Protein AF-A0A821SBN0-F1 (afdb_monomer_lite)

Radius of gyration: 16.34 Å; chains: 1; bounding box: 34×28×43 Å

pLDDT: mean 93.81, std 5.96, range [61.94, 98.31]

Foldseek 3Di:
DDWDADLVVRDIDADDDPDDCRVPCVPDVNQAVSVQSVCVVVVHHRDQWDWDWDADPVRDIDIDIDDDDD

Organism: NCBI:txid392032

Structure (mmCIF, N/CA/C/O backbone):
data_AF-A0A821SBN0-F1
#
_entry.id   AF-A0A821SBN0-F1
#
loop_
_atom_site.group_PDB
_atom_site.id
_atom_site.type_symbol
_atom_site.label_atom_id
_atom_site.label_alt_id
_atom_site.label_comp_id
_atom_site.label_asym_id
_atom_site.label_entity_id
_atom_site.label_seq_id
_atom_site.pdbx_PDB_ins_code
_atom_site.Cartn_x
_atom_site.Cartn_y
_atom_site.Cartn_z
_atom_site.occupancy
_atom_site.B_iso_or_equiv
_atom_site.auth_seq_id
_atom_site.auth_comp_id
_atom_site.auth_asym_id
_atom_site.auth_atom_id
_atom_site.pdbx_PDB_model_num
ATOM 1 N N . THR A 1 1 ? 13.644 12.239 -16.974 1.00 86.75 1 THR A N 1
ATOM 2 C CA . THR A 1 1 ? 13.341 11.223 -15.946 1.00 86.75 1 THR A CA 1
ATOM 3 C C . THR A 1 1 ? 12.418 10.176 -16.517 1.00 86.75 1 THR A C 1
ATOM 5 O O . THR A 1 1 ? 11.413 10.555 -17.101 1.00 86.75 1 THR A O 1
ATOM 8 N N . LEU A 1 2 ? 12.737 8.894 -16.347 1.00 93.38 2 LEU A N 1
ATOM 9 C CA . LEU A 1 2 ? 11.911 7.758 -16.756 1.00 93.38 2 LEU A CA 1
ATOM 10 C C . LEU A 1 2 ? 11.570 6.919 -15.521 1.00 93.38 2 LEU A C 1
ATOM 12 O O . LEU A 1 2 ? 12.475 6.556 -14.779 1.00 93.38 2 LEU A O 1
ATOM 16 N N . VAL A 1 3 ? 10.289 6.603 -15.315 1.00 94.44 3 VAL A N 1
ATOM 17 C CA . VAL A 1 3 ? 9.834 5.632 -14.305 1.00 94.44 3 VAL A CA 1
ATOM 18 C C . VAL A 1 3 ? 8.800 4.718 -14.959 1.00 94.44 3 VAL A C 1
ATOM 20 O O . VAL A 1 3 ? 7.677 5.142 -15.222 1.00 94.44 3 VAL A O 1
ATOM 23 N N . THR A 1 4 ? 9.185 3.482 -15.259 1.00 95.88 4 THR A N 1
ATOM 24 C CA . THR A 1 4 ? 8.370 2.478 -15.961 1.00 95.88 4 THR A CA 1
ATOM 25 C C . THR A 1 4 ? 8.114 1.268 -15.067 1.00 95.88 4 THR A C 1
ATOM 27 O O . THR A 1 4 ? 8.937 0.930 -14.217 1.00 95.88 4 THR A O 1
ATOM 30 N N . HIS A 1 5 ? 6.960 0.628 -15.257 1.00 96.44 5 HIS A N 1
ATOM 31 C CA . HIS A 1 5 ? 6.506 -0.533 -14.495 1.00 96.44 5 HIS A CA 1
ATOM 32 C C . HIS A 1 5 ? 6.117 -1.631 -15.488 1.00 96.44 5 HIS A C 1
ATOM 34 O O . HIS A 1 5 ? 5.366 -1.344 -16.418 1.00 96.44 5 HIS A O 1
ATOM 40 N N . PHE A 1 6 ? 6.594 -2.854 -15.264 1.00 96.81 6 PHE A N 1
ATOM 41 C CA . PHE A 1 6 ? 6.287 -4.051 -16.053 1.00 96.81 6 PHE A CA 1
ATOM 42 C C . PHE A 1 6 ? 5.586 -5.074 -15.144 1.00 96.81 6 PHE A C 1
ATOM 44 O O . PHE A 1 6 ? 6.256 -5.889 -14.498 1.00 96.81 6 PHE A O 1
ATOM 51 N N . PRO A 1 7 ? 4.249 -5.001 -14.993 1.00 94.19 7 PRO A N 1
ATOM 52 C CA . PRO A 1 7 ? 3.502 -5.824 -14.040 1.00 94.19 7 PRO A CA 1
ATOM 53 C C . PRO A 1 7 ? 3.589 -7.331 -14.285 1.00 94.19 7 PRO A C 1
ATOM 55 O O . PRO A 1 7 ? 3.491 -8.116 -13.344 1.00 94.19 7 PRO A O 1
ATOM 58 N N . GLU A 1 8 ? 3.764 -7.741 -15.536 1.00 94.31 8 GLU A N 1
ATOM 59 C CA . GLU A 1 8 ? 3.937 -9.128 -15.966 1.00 94.31 8 GLU A CA 1
ATOM 60 C C . GLU A 1 8 ? 5.291 -9.714 -15.548 1.00 94.31 8 GLU A C 1
ATOM 62 O O . GLU A 1 8 ? 5.396 -10.921 -15.345 1.00 94.31 8 GLU A O 1
ATOM 67 N N . ARG A 1 9 ? 6.300 -8.857 -15.345 1.00 95.25 9 ARG A N 1
ATOM 68 C CA . ARG A 1 9 ? 7.646 -9.234 -14.878 1.00 95.25 9 ARG A CA 1
ATOM 69 C C . ARG A 1 9 ? 7.922 -8.850 -13.423 1.00 95.25 9 ARG A C 1
ATOM 71 O O . ARG A 1 9 ? 8.972 -9.193 -12.896 1.00 95.25 9 ARG A O 1
ATOM 78 N N . ASN A 1 10 ? 6.999 -8.142 -12.769 1.00 93.12 10 ASN A N 1
ATOM 79 C CA . ASN A 1 10 ? 7.202 -7.512 -11.459 1.00 93.12 10 ASN A CA 1
ATOM 80 C C . ASN A 1 10 ? 8.432 -6.578 -11.418 1.00 93.12 10 ASN A C 1
ATOM 82 O O . ASN A 1 10 ? 9.088 -6.443 -10.386 1.00 93.12 10 ASN A O 1
ATOM 86 N N . GLU A 1 11 ? 8.737 -5.912 -12.535 1.00 95.94 11 GLU A N 1
ATOM 87 C CA . GLU A 1 11 ? 9.913 -5.048 -12.668 1.00 95.94 11 GLU A CA 1
ATOM 88 C C . GLU A 1 11 ? 9.546 -3.558 -12.633 1.00 95.94 11 GLU A C 1
ATOM 90 O O . GLU A 1 11 ? 8.507 -3.124 -13.141 1.00 95.94 11 GLU A O 1
ATOM 95 N N . ILE A 1 12 ? 10.435 -2.753 -12.044 1.00 96.12 12 ILE A N 1
ATOM 96 C CA . ILE A 1 12 ? 10.351 -1.290 -12.007 1.00 96.12 12 ILE A CA 1
ATOM 97 C C . ILE A 1 12 ? 11.679 -0.741 -12.514 1.00 96.12 12 ILE A C 1
ATOM 99 O O . ILE A 1 12 ? 12.727 -1.029 -11.939 1.00 96.12 12 ILE A O 1
ATOM 103 N N . ILE A 1 13 ? 11.634 0.094 -13.548 1.00 94.56 13 ILE A N 1
ATOM 104 C CA . ILE A 1 13 ? 12.813 0.783 -14.077 1.00 94.56 13 ILE A CA 1
ATOM 105 C C . ILE A 1 13 ? 12.684 2.267 -13.765 1.00 94.56 13 ILE A C 1
ATOM 107 O O . ILE A 1 13 ? 11.738 2.913 -14.213 1.00 94.56 13 ILE A O 1
ATOM 111 N N . SER A 1 14 ? 13.642 2.813 -13.016 1.00 95.00 14 SER A N 1
ATOM 112 C CA . SER A 1 14 ? 13.723 4.243 -12.720 1.00 95.00 14 SER A CA 1
ATOM 113 C C . SER A 1 14 ? 15.084 4.810 -13.108 1.00 95.00 14 SER A C 1
ATOM 115 O O . SER A 1 14 ? 16.118 4.300 -12.680 1.00 95.00 14 SER A O 1
ATOM 117 N N . PHE A 1 15 ? 15.086 5.870 -13.916 1.00 95.12 15 PHE A N 1
ATOM 118 C CA . PHE A 1 15 ? 16.294 6.527 -14.399 1.00 95.12 15 PHE A CA 1
ATOM 119 C C . PHE A 1 15 ? 16.147 8.053 -14.448 1.00 95.12 15 PHE A C 1
ATOM 121 O O . PHE A 1 15 ? 15.117 8.607 -14.848 1.00 95.12 15 PHE A O 1
ATOM 128 N N . GLY A 1 16 ? 17.218 8.760 -14.084 1.00 92.38 16 GLY A N 1
ATOM 129 C CA . GLY A 1 16 ? 17.318 10.211 -14.242 1.00 92.38 16 GLY A CA 1
ATOM 130 C C . GLY A 1 16 ? 16.588 11.052 -13.187 1.00 92.38 16 GLY A C 1
ATOM 131 O O . GLY A 1 16 ? 16.351 12.229 -13.436 1.00 92.38 16 GLY A O 1
ATOM 132 N N . SER A 1 17 ? 16.212 10.496 -12.025 1.00 91.00 17 SER A N 1
ATOM 133 C CA . SER A 1 17 ? 15.738 11.288 -10.875 1.00 91.00 17 SER A CA 1
ATOM 134 C C . SER A 1 17 ? 16.082 10.636 -9.537 1.00 91.00 17 SER A C 1
ATOM 136 O O . SER A 1 17 ? 15.783 9.463 -9.325 1.00 91.00 17 SER A O 1
ATOM 138 N N . GLY A 1 18 ? 16.667 11.437 -8.638 1.00 90.31 18 GLY A N 1
ATOM 139 C CA . GLY A 1 18 ? 16.941 11.119 -7.229 1.00 90.31 18 GLY A CA 1
ATOM 140 C C . GLY A 1 18 ? 15.822 11.531 -6.254 1.00 90.31 18 GLY A C 1
ATOM 141 O O . GLY A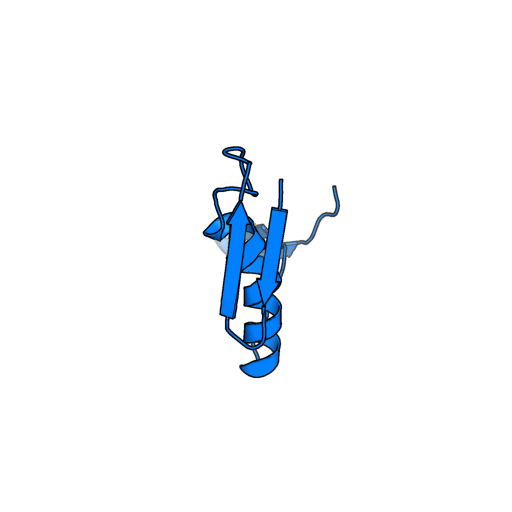 1 18 ? 16.006 11.471 -5.042 1.00 90.31 18 GLY A O 1
ATOM 142 N N . TYR A 1 19 ? 14.676 12.008 -6.756 1.00 89.50 19 TYR A N 1
ATOM 143 C CA . TYR A 1 19 ? 13.668 12.672 -5.932 1.00 89.50 19 TYR A CA 1
ATOM 144 C C . TYR A 1 19 ? 12.488 11.763 -5.559 1.00 89.50 19 TYR A C 1
ATOM 146 O O . TYR A 1 19 ? 11.721 11.306 -6.414 1.00 89.50 19 TYR A O 1
ATOM 154 N N . GLY A 1 20 ? 12.278 11.583 -4.253 1.00 88.81 20 GLY A N 1
ATOM 155 C CA . GLY A 1 20 ? 11.037 11.064 -3.679 1.00 88.81 20 GLY A CA 1
ATOM 156 C C . GLY A 1 20 ? 10.567 9.741 -4.289 1.00 88.81 20 GLY A C 1
ATOM 157 O O . GLY A 1 20 ? 11.288 8.747 -4.285 1.00 88.81 20 GLY A O 1
ATOM 158 N N . GLY A 1 21 ? 9.329 9.719 -4.794 1.00 79.25 21 GLY A N 1
ATOM 159 C CA . GLY A 1 21 ? 8.692 8.513 -5.340 1.00 79.25 21 GLY A CA 1
ATOM 160 C C . GLY A 1 21 ? 9.297 7.989 -6.645 1.00 79.25 21 GLY A C 1
ATOM 161 O O . GLY A 1 21 ? 8.970 6.871 -7.030 1.00 79.25 21 GLY A O 1
ATOM 162 N N . ASN A 1 22 ? 10.167 8.761 -7.301 1.00 79.19 22 ASN A N 1
ATOM 163 C CA . ASN A 1 22 ? 10.873 8.301 -8.492 1.00 79.19 22 ASN A CA 1
ATOM 164 C C . ASN A 1 22 ? 12.059 7.405 -8.117 1.00 79.19 22 ASN A C 1
ATOM 166 O O . ASN A 1 22 ? 12.373 6.493 -8.864 1.00 79.19 22 ASN A O 1
ATOM 170 N N . SER A 1 23 ? 12.691 7.612 -6.961 1.00 84.69 23 SER A N 1
ATOM 171 C CA . SER A 1 23 ? 13.864 6.827 -6.527 1.00 84.69 23 SER A CA 1
ATOM 172 C C . SER A 1 23 ? 13.518 5.819 -5.440 1.00 84.69 23 SER A C 1
ATOM 174 O O . SER A 1 23 ? 14.098 4.741 -5.368 1.00 84.69 23 SER A O 1
ATOM 176 N N . LEU A 1 24 ? 12.526 6.140 -4.610 1.00 87.31 24 LEU A N 1
ATOM 177 C CA . LEU A 1 24 ? 11.965 5.220 -3.629 1.00 87.31 24 LEU A CA 1
ATOM 178 C C . LEU A 1 24 ? 10.929 4.324 -4.311 1.00 87.31 24 LEU A C 1
ATOM 180 O O . LEU A 1 24 ? 9.725 4.464 -4.076 1.00 87.31 24 LEU A O 1
ATOM 184 N N . CYS A 1 25 ? 11.394 3.393 -5.147 1.00 84.44 25 CYS A N 1
ATOM 185 C CA . CYS A 1 25 ? 10.530 2.471 -5.890 1.00 84.44 25 CYS A CA 1
ATOM 186 C C . CYS A 1 25 ? 9.569 1.700 -4.967 1.00 84.44 25 CYS A C 1
ATOM 188 O O . CYS A 1 25 ? 8.428 1.454 -5.350 1.00 84.44 25 CYS A O 1
ATOM 190 N N . GLY A 1 26 ? 9.968 1.424 -3.720 1.00 83.75 26 GLY A N 1
ATOM 191 C CA . GLY A 1 26 ? 9.110 0.813 -2.700 1.00 83.75 26 GLY A CA 1
ATOM 192 C C . GLY A 1 26 ? 7.826 1.597 -2.380 1.00 83.75 26 GLY A C 1
ATOM 193 O O . GLY A 1 26 ? 6.794 0.987 -2.130 1.00 83.75 26 GLY A O 1
ATOM 194 N N . LYS A 1 27 ? 7.848 2.940 -2.430 1.00 86.94 27 LYS A N 1
ATOM 195 C CA . LYS A 1 27 ? 6.737 3.783 -1.941 1.00 86.94 27 LYS A CA 1
ATOM 196 C C . LYS A 1 27 ? 5.491 3.761 -2.823 1.00 86.94 27 LYS A C 1
ATOM 198 O O . LYS A 1 27 ? 4.392 3.627 -2.309 1.00 86.94 27 LYS A O 1
ATOM 203 N N . LYS A 1 28 ? 5.637 3.990 -4.130 1.00 86.00 28 LYS A N 1
ATOM 204 C CA . LYS A 1 28 ? 4.488 4.083 -5.059 1.00 86.00 28 LYS A CA 1
ATOM 205 C C . LYS A 1 28 ? 4.561 3.048 -6.171 1.00 86.00 28 LYS A C 1
ATOM 207 O O . LYS A 1 28 ? 3.550 2.441 -6.513 1.00 86.00 28 LYS A O 1
ATOM 212 N N . CYS A 1 29 ? 5.748 2.860 -6.738 1.00 91.25 29 CYS A N 1
ATOM 213 C CA . CYS A 1 29 ? 5.956 1.968 -7.872 1.00 91.25 29 CYS A CA 1
ATOM 214 C C . CYS A 1 29 ? 5.685 0.508 -7.486 1.00 91.25 29 CYS A C 1
ATOM 216 O O . CYS A 1 29 ? 4.943 -0.176 -8.182 1.00 91.25 29 CYS A O 1
ATOM 218 N N . LEU A 1 30 ? 6.197 0.068 -6.336 1.00 93.81 30 LEU A N 1
ATOM 219 C CA . LEU A 1 30 ? 5.940 -1.262 -5.802 1.00 93.81 30 LEU A CA 1
ATOM 220 C C . LEU A 1 30 ? 4.604 -1.320 -5.062 1.00 93.81 30 LEU A C 1
ATOM 222 O O . LEU A 1 30 ? 3.711 -2.017 -5.518 1.00 93.81 30 LEU A O 1
ATOM 226 N N . ALA A 1 31 ? 4.444 -0.565 -3.969 1.00 94.06 31 ALA A N 1
ATOM 227 C CA . ALA A 1 31 ? 3.313 -0.738 -3.052 1.00 94.06 31 ALA A CA 1
ATOM 228 C C . ALA A 1 31 ? 1.924 -0.558 -3.692 1.00 94.06 31 ALA A C 1
ATOM 230 O O 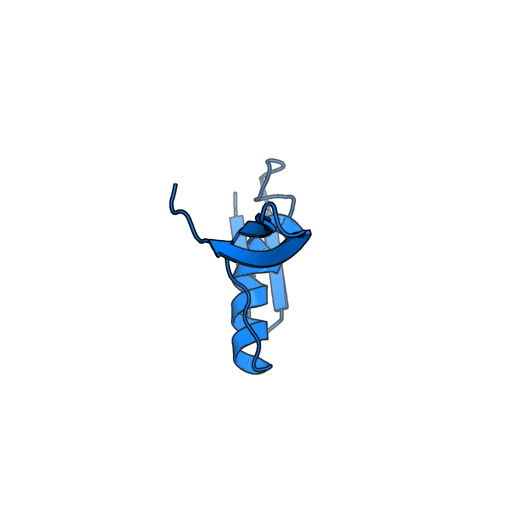. ALA A 1 31 ? 0.975 -1.184 -3.240 1.00 94.06 31 ALA A O 1
ATOM 231 N N . LEU A 1 32 ? 1.798 0.270 -4.738 1.00 94.94 32 LEU A N 1
ATOM 232 C CA . LEU A 1 32 ? 0.509 0.526 -5.391 1.00 94.94 32 LEU A CA 1
ATOM 233 C C . LEU A 1 32 ? 0.455 0.003 -6.827 1.00 94.94 32 LEU A C 1
ATOM 235 O O . LEU A 1 32 ? -0.512 -0.651 -7.196 1.00 94.94 32 LEU A O 1
ATOM 239 N N . ARG A 1 33 ? 1.462 0.261 -7.672 1.00 95.31 33 ARG A N 1
ATOM 240 C CA . ARG A 1 33 ? 1.349 -0.065 -9.111 1.00 95.31 33 ARG A CA 1
ATOM 241 C C . ARG A 1 33 ? 1.601 -1.540 -9.405 1.00 95.31 33 ARG A C 1
ATOM 243 O O . ARG A 1 33 ? 0.713 -2.217 -9.911 1.00 95.31 33 ARG A O 1
ATOM 250 N N . ILE A 1 34 ? 2.782 -2.050 -9.054 1.00 96.94 34 ILE A N 1
ATOM 251 C CA . ILE A 1 34 ? 3.048 -3.494 -9.141 1.00 96.94 34 ILE A CA 1
ATOM 252 C C . ILE A 1 34 ? 2.164 -4.241 -8.136 1.00 96.94 34 ILE A C 1
ATOM 254 O O . ILE A 1 34 ? 1.557 -5.247 -8.488 1.00 96.94 34 ILE A O 1
ATOM 258 N N . GLY A 1 35 ? 2.018 -3.687 -6.930 1.00 96.06 35 GLY A N 1
ATOM 259 C CA . GLY A 1 35 ? 1.186 -4.214 -5.854 1.00 96.06 35 GLY A CA 1
ATOM 260 C C . GLY A 1 35 ? -0.254 -4.465 -6.282 1.00 96.06 35 GLY A C 1
ATOM 261 O O . GLY A 1 35 ? -0.730 -5.570 -6.087 1.00 96.06 35 GLY A O 1
ATOM 262 N N . SER A 1 36 ? -0.933 -3.518 -6.939 1.00 96.56 36 SER A N 1
ATOM 263 C CA . SER A 1 36 ? -2.324 -3.721 -7.394 1.00 96.56 36 SER A CA 1
ATOM 264 C C . SER A 1 36 ? -2.455 -4.799 -8.468 1.00 96.56 36 SER A C 1
ATOM 266 O O . SER A 1 36 ? -3.421 -5.561 -8.468 1.00 96.56 36 SER A O 1
ATOM 268 N N . SER A 1 37 ? -1.466 -4.918 -9.357 1.00 96.69 37 SER A N 1
ATOM 269 C CA . SER A 1 37 ? -1.444 -5.986 -10.360 1.00 96.69 37 SER A CA 1
ATOM 270 C C . SER A 1 37 ? -1.214 -7.358 -9.724 1.00 96.69 37 SER A C 1
ATOM 272 O O . SER A 1 37 ? -1.858 -8.328 -10.119 1.00 96.69 37 SER A O 1
ATOM 274 N N . LEU A 1 38 ? -0.332 -7.439 -8.723 1.00 96.25 38 LEU A N 1
ATOM 275 C CA . LEU A 1 38 ? -0.091 -8.653 -7.943 1.00 96.25 38 LEU A CA 1
ATOM 276 C C . LEU A 1 38 ? -1.330 -9.036 -7.125 1.00 96.25 38 LEU A C 1
ATOM 278 O O . LEU A 1 38 ? -1.805 -10.162 -7.226 1.00 96.25 38 LEU A O 1
ATOM 282 N N . ALA A 1 39 ? -1.907 -8.066 -6.422 1.00 96.75 39 ALA A N 1
ATOM 283 C CA . ALA A 1 39 ? -3.110 -8.201 -5.615 1.00 96.75 39 ALA A CA 1
ATOM 284 C C . ALA A 1 39 ? -4.284 -8.755 -6.429 1.00 96.75 39 ALA A C 1
ATOM 286 O O . ALA A 1 39 ? -4.929 -9.717 -6.017 1.00 96.75 39 ALA A O 1
ATOM 287 N N . LYS A 1 40 ? -4.482 -8.247 -7.652 1.00 96.62 40 LYS A N 1
ATOM 288 C CA . LYS A 1 40 ? -5.487 -8.776 -8.581 1.00 96.62 40 LYS A CA 1
ATOM 289 C C . LYS A 1 40 ? -5.251 -10.246 -8.948 1.00 96.62 40 LYS A C 1
ATOM 291 O O . LYS A 1 40 ? -6.220 -10.986 -9.083 1.00 96.62 40 LYS A O 1
ATOM 296 N N . ARG A 1 41 ? -3.997 -10.668 -9.151 1.00 96.44 41 ARG A N 1
ATOM 297 C CA . ARG A 1 41 ? -3.662 -12.066 -9.494 1.00 96.44 41 ARG A CA 1
ATOM 298 C C . ARG A 1 41 ? -3.814 -13.012 -8.305 1.00 96.44 41 ARG A C 1
ATOM 300 O O . ARG A 1 41 ? -4.177 -14.163 -8.501 1.00 96.44 41 ARG A O 1
ATOM 307 N N . GLU A 1 42 ? -3.523 -12.531 -7.103 1.00 97.12 42 GLU A N 1
ATOM 308 C CA . GLU A 1 42 ? -3.451 -13.344 -5.883 1.00 97.12 42 GLU A CA 1
ATOM 309 C C . GLU A 1 42 ? -4.704 -13.247 -4.997 1.00 97.12 42 GLU A C 1
ATOM 311 O O . GLU A 1 42 ? -4.793 -13.931 -3.982 1.00 97.12 42 GLU A O 1
ATOM 316 N N . GLY A 1 43 ? -5.687 -12.422 -5.366 1.00 97.25 43 GLY A N 1
ATOM 317 C CA . GLY A 1 43 ? -6.968 -12.326 -4.661 1.00 97.25 43 GLY A CA 1
ATOM 318 C C . GLY A 1 43 ? -6.950 -11.455 -3.401 1.00 97.25 43 GLY A C 1
ATOM 319 O O . GLY A 1 43 ? -7.761 -11.671 -2.504 1.00 97.25 43 GLY A O 1
ATOM 320 N N . TRP A 1 44 ? -6.058 -10.465 -3.323 1.00 97.75 44 TRP A N 1
ATOM 321 C CA . TRP A 1 44 ? -6.034 -9.455 -2.255 1.00 97.75 44 TRP A CA 1
ATOM 322 C C . TRP A 1 44 ? -6.111 -8.033 -2.835 1.00 97.75 44 TRP A C 1
ATOM 324 O O . TRP A 1 44 ? -6.351 -7.858 -4.029 1.00 97.75 44 TRP A O 1
ATOM 334 N N . LEU A 1 45 ? -5.969 -7.001 -1.994 1.00 97.44 45 LEU A N 1
ATOM 335 C CA . LEU A 1 45 ? -6.117 -5.594 -2.391 1.00 97.44 45 LEU A CA 1
ATOM 336 C C . LEU A 1 45 ? -4.887 -4.758 -2.019 1.00 97.44 45 LEU A C 1
ATOM 338 O O . LEU A 1 45 ? -4.441 -4.775 -0.873 1.00 97.44 45 LEU A O 1
ATOM 342 N N . ALA A 1 46 ? -4.388 -3.971 -2.973 1.00 97.12 46 ALA A N 1
ATOM 343 C CA . ALA A 1 46 ? -3.353 -2.965 -2.750 1.00 97.12 46 ALA A CA 1
ATOM 344 C C . ALA A 1 46 ? -3.933 -1.572 -3.027 1.00 97.12 46 ALA A C 1
ATOM 346 O O . ALA A 1 46 ? -3.993 -1.137 -4.176 1.00 97.12 46 ALA A O 1
ATOM 347 N N . GLU A 1 47 ? -4.357 -0.877 -1.971 1.00 97.00 47 GLU A N 1
ATOM 348 C CA . GLU A 1 47 ? -5.118 0.371 -2.077 1.00 97.00 47 GLU A CA 1
ATOM 349 C C . GLU A 1 47 ? -4.379 1.564 -1.472 1.00 97.00 47 GLU A C 1
ATOM 351 O O . GLU A 1 47 ? -3.646 1.450 -0.487 1.00 97.00 47 GLU A O 1
ATOM 356 N N . HIS A 1 48 ? -4.615 2.752 -2.031 1.00 97.31 48 HIS A N 1
ATOM 357 C CA . HIS A 1 48 ? -4.106 4.004 -1.474 1.00 97.31 48 HIS A CA 1
ATOM 358 C C . HIS A 1 48 ? -5.015 4.490 -0.336 1.00 97.31 48 HIS A C 1
ATOM 360 O O . HIS A 1 48 ? -5.756 5.464 -0.476 1.00 97.31 48 HIS A O 1
ATOM 366 N N . MET A 1 49 ? -4.969 3.771 0.785 1.00 97.81 49 MET A N 1
ATOM 367 C CA . MET A 1 49 ? -5.795 4.028 1.961 1.00 97.81 49 MET A CA 1
ATOM 368 C C . MET A 1 49 ? -4.946 4.233 3.209 1.00 97.81 49 MET A C 1
ATOM 370 O O . MET A 1 49 ? -3.944 3.551 3.424 1.00 97.81 49 MET A O 1
ATOM 374 N N . LEU A 1 50 ? -5.380 5.152 4.068 1.00 96.88 50 LEU A N 1
ATOM 375 C CA . LEU A 1 50 ? -4.919 5.165 5.451 1.00 96.88 50 LEU A CA 1
ATOM 376 C C . LEU A 1 50 ? -5.581 4.023 6.222 1.00 96.88 50 LEU A C 1
ATOM 378 O O . LEU A 1 50 ? -6.697 3.624 5.893 1.00 96.88 50 LEU A O 1
ATOM 382 N N . ILE A 1 51 ? -4.926 3.565 7.286 1.00 97.31 51 ILE A N 1
ATOM 383 C CA . ILE A 1 51 ? -5.491 2.630 8.262 1.00 97.31 51 ILE A CA 1
ATOM 384 C C . ILE A 1 51 ? -5.477 3.324 9.624 1.00 97.31 51 ILE A C 1
ATOM 386 O O . ILE A 1 51 ? -4.430 3.800 10.063 1.00 97.31 51 ILE A O 1
ATOM 390 N N . MET A 1 52 ? -6.628 3.388 10.294 1.00 97.75 52 MET A N 1
ATOM 391 C CA . MET A 1 52 ? -6.775 4.056 11.590 1.00 97.75 52 MET A CA 1
ATOM 392 C C . MET A 1 52 ? -7.588 3.207 12.564 1.00 97.7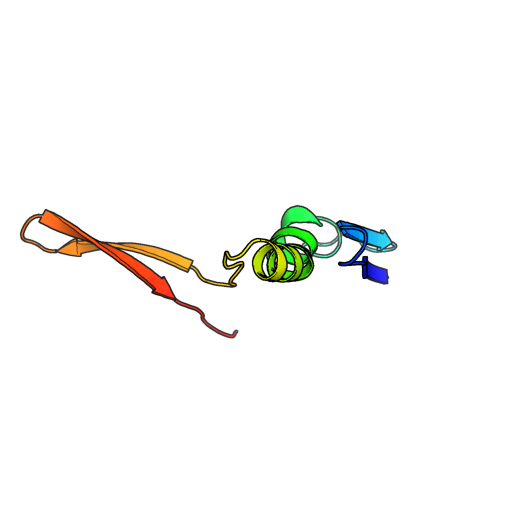5 52 MET A C 1
ATOM 394 O O . MET A 1 52 ? -8.605 2.626 12.196 1.00 97.75 52 MET A O 1
ATOM 398 N N . GLY A 1 53 ? -7.152 3.159 13.823 1.00 97.94 53 GLY A N 1
ATOM 399 C CA . GLY A 1 53 ? -7.918 2.576 14.922 1.00 97.94 53 GLY A CA 1
ATOM 400 C C . GLY A 1 53 ? -8.592 3.663 15.755 1.00 97.94 53 GLY A C 1
ATOM 401 O O . GLY A 1 53 ? -7.910 4.580 16.203 1.00 97.94 53 GLY A O 1
ATOM 402 N N . VAL A 1 54 ? -9.898 3.542 15.992 1.00 98.00 54 VAL A N 1
ATOM 403 C CA . VAL A 1 54 ? -10.674 4.437 16.863 1.00 98.00 54 VAL A CA 1
ATOM 404 C C . VAL A 1 54 ? -11.223 3.630 18.030 1.00 98.00 54 VAL A C 1
ATOM 406 O O . VAL A 1 54 ? -11.842 2.586 17.823 1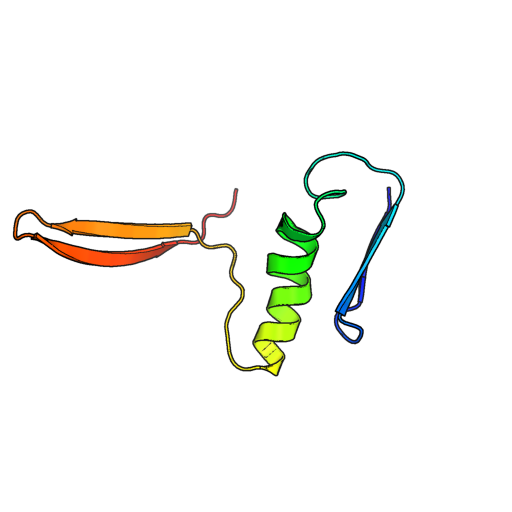.00 98.00 54 VAL A O 1
ATOM 409 N N . THR A 1 55 ? -11.001 4.119 19.246 1.00 98.31 55 THR A N 1
ATOM 410 C CA . THR A 1 55 ? -11.519 3.516 20.479 1.00 98.31 55 THR A CA 1
ATOM 411 C C . THR A 1 55 ? -12.624 4.407 21.034 1.00 98.31 55 THR A C 1
ATOM 413 O O . THR A 1 55 ? -12.402 5.603 21.218 1.00 98.31 55 THR A O 1
ATOM 416 N N . ASN A 1 56 ? -13.817 3.853 21.262 1.00 97.44 56 ASN A N 1
ATOM 417 C CA . ASN A 1 56 ? -14.922 4.605 21.865 1.00 97.44 56 ASN A CA 1
ATOM 418 C C . ASN A 1 56 ? -14.722 4.759 23.397 1.00 97.44 56 ASN A C 1
ATOM 420 O O . ASN A 1 56 ? -13.858 4.089 23.968 1.00 97.44 56 ASN A O 1
ATOM 424 N N . PRO A 1 57 ? -15.505 5.610 24.091 1.00 98.12 57 PRO A N 1
ATOM 425 C CA . PRO A 1 57 ? -15.394 5.788 25.547 1.00 98.12 57 PRO A CA 1
ATOM 426 C C . PRO A 1 57 ? -15.638 4.517 26.378 1.00 98.12 57 PRO A C 1
ATOM 428 O O . PRO A 1 57 ? -15.157 4.421 27.500 1.00 98.12 57 PRO A O 1
ATOM 431 N N . GLU A 1 58 ? 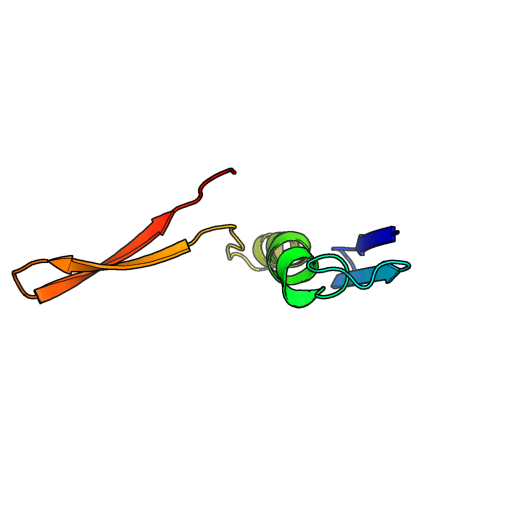-16.343 3.529 25.822 1.00 97.88 58 GLU A N 1
ATOM 432 C CA . GLU A 1 58 ? -16.563 2.208 26.435 1.00 97.88 58 GLU A CA 1
ATOM 433 C C . GLU A 1 58 ? -15.350 1.269 26.260 1.00 97.88 58 GLU A C 1
ATOM 435 O O . GLU A 1 58 ? -15.383 0.119 26.690 1.00 97.88 58 GLU A O 1
ATOM 440 N N . GLY A 1 59 ? -14.273 1.733 25.613 1.00 97.50 59 GLY A N 1
ATOM 441 C CA . GLY A 1 59 ? -13.039 0.975 25.391 1.00 97.50 59 GLY A CA 1
ATOM 442 C C . GLY A 1 59 ? -13.045 0.069 24.153 1.00 97.50 59 GLY A C 1
ATOM 443 O O . GLY A 1 59 ? -12.058 -0.620 23.894 1.00 97.50 59 GLY A O 1
ATOM 444 N N . VAL A 1 60 ? -14.109 0.071 23.346 1.00 98.19 60 VAL A N 1
ATOM 445 C CA . VAL A 1 60 ? -14.230 -0.757 22.137 1.00 98.19 60 VAL A CA 1
ATOM 446 C C . VAL A 1 60 ? -13.432 -0.142 20.988 1.00 98.19 60 VAL A C 1
ATOM 448 O O . VAL A 1 60 ? -13.722 0.969 20.537 1.00 98.19 60 VAL A O 1
ATOM 451 N N .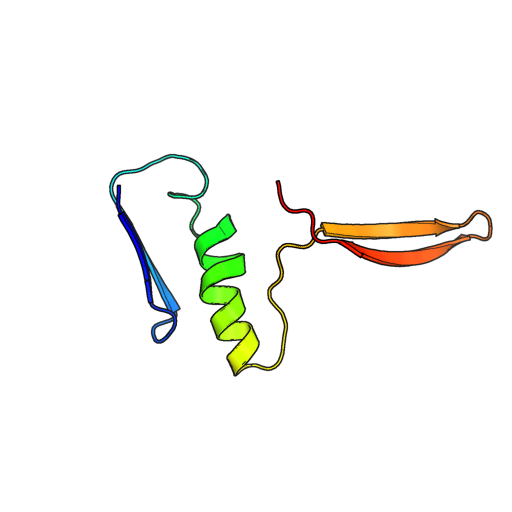 LYS A 1 61 ? -12.452 -0.890 20.466 1.00 98.06 61 LYS A N 1
ATOM 452 C CA . LYS A 1 61 ? -11.614 -0.482 19.330 1.00 98.06 61 LYS A CA 1
ATOM 453 C C . LYS A 1 61 ? -12.161 -1.004 18.002 1.00 98.06 61 LYS A C 1
ATOM 455 O O . LYS A 1 61 ? -12.423 -2.195 17.857 1.00 98.06 61 LYS A O 1
ATOM 460 N N . LYS A 1 62 ? -12.270 -0.123 17.010 1.00 98.31 62 LYS A N 1
ATOM 461 C CA . LYS A 1 62 ? -12.627 -0.448 15.620 1.00 98.31 62 LYS A CA 1
ATOM 462 C C . LYS A 1 62 ? -11.562 0.084 14.664 1.00 98.31 62 LYS A C 1
ATOM 464 O O . LYS A 1 62 ? -10.922 1.093 14.955 1.00 98.31 62 LYS A O 1
ATOM 469 N N . TYR A 1 63 ? -11.375 -0.593 13.535 1.00 98.12 63 TYR A N 1
ATOM 470 C CA . TYR A 1 63 ? -10.413 -0.211 12.501 1.00 98.12 63 TYR A CA 1
ATOM 471 C C . TYR A 1 63 ? -11.145 0.290 11.263 1.00 98.12 63 TYR A C 1
ATOM 473 O O . TYR A 1 63 ? -12.148 -0.290 10.852 1.00 98.12 63 TYR A O 1
ATOM 481 N N . PHE A 1 64 ? -10.628 1.362 10.679 1.00 97.31 64 PHE A N 1
ATOM 482 C CA . PHE A 1 64 ? -11.201 2.031 9.524 1.00 97.31 64 PHE A CA 1
ATOM 483 C C . PHE A 1 64 ? -10.131 2.236 8.462 1.00 97.31 64 PHE A C 1
ATOM 485 O O . PHE A 1 64 ? -8.955 2.447 8.776 1.00 97.31 64 PHE A O 1
ATOM 492 N N . VAL A 1 65 ? -10.573 2.211 7.209 1.00 97.88 65 VAL A N 1
ATOM 493 C CA . VAL A 1 65 ? -9.768 2.562 6.044 1.00 97.88 65 VAL A CA 1
ATOM 494 C C . VAL A 1 65 ? -10.407 3.742 5.325 1.00 97.88 65 VAL A C 1
ATOM 496 O O . VAL A 1 65 ? -11.633 3.840 5.275 1.00 97.88 65 VAL A O 1
ATOM 499 N N . ALA A 1 66 ? -9.595 4.655 4.798 1.00 96.94 66 ALA A N 1
ATOM 500 C CA . ALA A 1 66 ? -10.091 5.797 4.033 1.00 96.94 66 ALA A CA 1
ATOM 501 C C . ALA A 1 66 ? -9.131 6.159 2.898 1.00 96.94 66 ALA A C 1
ATOM 503 O O . ALA A 1 66 ? -7.918 6.237 3.104 1.00 96.94 66 ALA A O 1
ATOM 504 N N . ALA A 1 67 ? -9.690 6.401 1.712 1.00 97.00 67 ALA A N 1
ATOM 505 C CA . ALA A 1 67 ? -8.975 6.915 0.552 1.00 97.00 67 ALA A CA 1
ATOM 506 C C . ALA A 1 67 ? -9.340 8.388 0.353 1.00 97.00 67 ALA A C 1
ATOM 508 O O . ALA A 1 67 ? -10.503 8.717 0.127 1.00 97.00 67 ALA A O 1
ATOM 509 N N . PHE A 1 68 ? -8.342 9.264 0.407 1.00 94.81 68 PHE A N 1
ATOM 510 C CA . PHE A 1 68 ? -8.506 10.676 0.084 1.00 94.81 68 PHE A CA 1
ATOM 511 C C . PHE A 1 68 ? -7.728 10.978 -1.199 1.00 94.81 68 PHE A C 1
ATOM 513 O O . PHE A 1 68 ? -6.501 10.803 -1.210 1.00 94.81 68 PHE A O 1
ATOM 520 N N . PRO A 1 69 ? -8.387 11.404 -2.292 1.00 90.00 69 PRO A N 1
ATOM 521 C CA . PRO A 1 69 ? -7.669 12.055 -3.375 1.00 90.00 69 PRO A CA 1
ATOM 522 C C . PRO A 1 69 ? -7.082 13.362 -2.834 1.00 90.00 69 PRO A C 1
ATOM 524 O O . PRO A 1 69 ? -7.684 14.010 -1.975 1.00 90.00 69 PRO A O 1
ATOM 527 N N . ARG A 1 70 ? -5.883 13.716 -3.299 1.00 61.94 70 ARG A N 1
ATOM 528 C CA . ARG A 1 70 ? -5.357 15.059 -3.065 1.00 61.94 70 ARG A CA 1
ATOM 529 C C . ARG A 1 70 ? -5.856 16.000 -4.150 1.00 61.94 70 ARG A C 1
ATOM 531 O O . ARG A 1 70 ? -6.024 15.505 -5.287 1.00 61.94 70 ARG A O 1
#

Sequence (70 aa):
TLVTHFPERNEIISFGSGYGGNSLCGKKCLALRIGSSLAKREGWLAEHMLIMGVTNPEGVKKYFVAAFPR

Secondary structure (DSSP, 8-state):
-EEEEETTTTEEEEES--SGGGT-TIIIIIIIIIHHHHHHHHT------EEEEEE-TTS-EEEEEE----

InterPro domains:
  IPR008209 Phosphoenolpyruvate carboxykinase, GTP-utilising [PTHR11561] (1-69)
  IPR008210 Phosphoenolpyruvate carboxykinase, N-terminal [G3DSA:3.40.449.10] (2-44)
  IPR008210 Phosphoenolpyruvate carboxykinase, N-terminal [SSF68923] (2-43)
  IPR013035 Phosphoenolpyruvate carboxykinase, C-terminal [G3DSA:3.90.228.20] (45-69)
  IPR035077 Phosphoenolpyruvate carboxykinase, C-terminal P-loop domain [PF00821] (44-69)
  IPR035078 Phosphoenolpyruvate carboxykinase, GTP-utilising, N-terminal [PF17297] (2-40)